Protein AF-A0A924Q0K2-F1 (afdb_monomer_lite)

Structure (mmCIF, N/CA/C/O backbone):
data_AF-A0A924Q0K2-F1
#
_entry.id   AF-A0A924Q0K2-F1
#
loop_
_atom_site.group_PDB
_atom_site.id
_atom_site.type_symbol
_atom_site.label_atom_id
_atom_site.label_alt_id
_atom_site.label_comp_id
_atom_site.label_asym_id
_atom_site.label_entity_id
_atom_site.label_seq_id
_atom_site.pdbx_PDB_ins_code
_atom_site.Cartn_x
_atom_site.Cartn_y
_atom_site.Cartn_z
_atom_site.occupancy
_atom_site.B_iso_or_equiv
_atom_site.auth_seq_id
_atom_site.auth_comp_id
_atom_site.auth_asym_id
_atom_site.auth_atom_id
_atom_site.pdbx_PDB_model_num
ATOM 1 N N . GLN A 1 1 ? 1.606 -8.388 -11.970 1.00 71.94 1 GLN A N 1
ATOM 2 C CA . GLN A 1 1 ? 0.865 -8.889 -10.788 1.00 71.94 1 GLN A CA 1
ATOM 3 C C . GLN A 1 1 ? 1.060 -8.020 -9.538 1.00 71.94 1 GLN A C 1
ATOM 5 O O . GLN A 1 1 ? 0.068 -7.664 -8.919 1.00 71.94 1 GLN A O 1
ATOM 10 N N . ALA A 1 2 ? 2.278 -7.577 -9.195 1.00 78.75 2 ALA A N 1
ATOM 11 C CA . ALA A 1 2 ? 2.516 -6.744 -8.000 1.00 78.75 2 ALA A CA 1
ATOM 12 C C . ALA A 1 2 ? 1.697 -5.429 -7.932 1.00 78.75 2 ALA A C 1
ATOM 14 O O . ALA A 1 2 ? 1.217 -5.064 -6.860 1.00 78.75 2 ALA A O 1
ATOM 15 N N . HIS A 1 3 ? 1.442 -4.758 -9.065 1.00 79.81 3 HIS A N 1
ATOM 16 C CA . HIS A 1 3 ? 0.553 -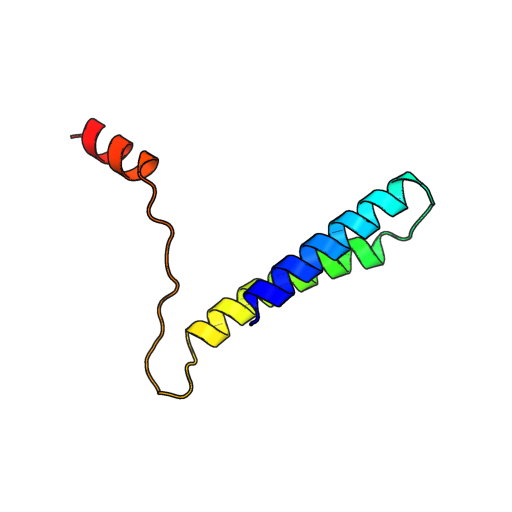3.584 -9.100 1.00 79.81 3 HIS A CA 1
ATOM 17 C C . HIS A 1 3 ? -0.895 -3.901 -8.681 1.00 79.81 3 HIS A C 1
ATOM 19 O O . HIS A 1 3 ? -1.516 -3.088 -8.001 1.00 79.81 3 HIS A O 1
ATOM 25 N N . VAL A 1 4 ? -1.413 -5.087 -9.017 1.00 87.44 4 VAL A N 1
ATOM 26 C CA . VAL A 1 4 ? -2.752 -5.543 -8.599 1.00 87.44 4 VAL A CA 1
ATOM 27 C C . VAL A 1 4 ? -2.770 -5.817 -7.097 1.00 87.44 4 VAL A C 1
ATOM 29 O O . VAL A 1 4 ? -3.682 -5.386 -6.398 1.00 87.44 4 VAL A O 1
ATOM 32 N N . CYS A 1 5 ? -1.726 -6.450 -6.557 1.00 87.31 5 CYS A N 1
ATOM 33 C CA . CYS A 1 5 ? -1.607 -6.631 -5.110 1.00 87.31 5 CYS A CA 1
ATOM 34 C C . CYS A 1 5 ? -1.637 -5.280 -4.377 1.00 87.31 5 CYS A C 1
ATOM 36 O O . CYS A 1 5 ? -2.352 -5.137 -3.388 1.00 87.31 5 CYS A O 1
ATOM 38 N N . ARG A 1 6 ? -0.939 -4.255 -4.897 1.00 89.75 6 ARG A N 1
ATOM 39 C CA . ARG A 1 6 ? -0.951 -2.904 -4.310 1.00 89.75 6 ARG A CA 1
ATOM 40 C C . ARG A 1 6 ? -2.355 -2.293 -4.280 1.00 89.75 6 ARG A C 1
ATOM 42 O O . ARG A 1 6 ? -2.709 -1.678 -3.274 1.00 89.75 6 ARG A O 1
ATOM 49 N N . THR A 1 7 ? -3.164 -2.448 -5.331 1.00 92.06 7 THR A N 1
ATOM 50 C CA . THR A 1 7 ? -4.539 -1.908 -5.331 1.00 92.06 7 THR A CA 1
ATOM 51 C C . THR A 1 7 ? -5.434 -2.632 -4.325 1.00 92.06 7 THR A C 1
ATOM 53 O O . THR A 1 7 ? -6.228 -1.980 -3.642 1.00 92.06 7 THR A O 1
ATOM 56 N N . VAL A 1 8 ? -5.259 -3.947 -4.155 1.00 92.81 8 VAL A N 1
ATOM 57 C CA . VAL A 1 8 ? -5.966 -4.736 -3.134 1.00 92.81 8 VAL A CA 1
ATOM 58 C C . VAL A 1 8 ? -5.567 -4.299 -1.722 1.00 92.81 8 VAL A C 1
ATOM 60 O O . VAL A 1 8 ? -6.454 -4.068 -0.901 1.00 92.81 8 VAL A O 1
ATOM 63 N N . THR A 1 9 ? -4.277 -4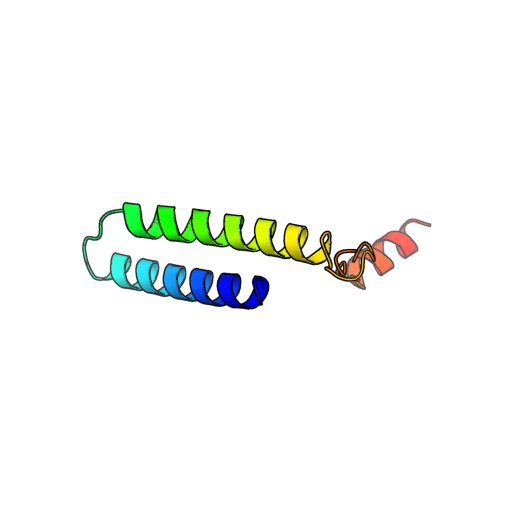.089 -1.446 1.00 92.31 9 THR A N 1
ATOM 64 C CA . THR A 1 9 ? -3.812 -3.577 -0.144 1.00 92.31 9 THR A CA 1
ATOM 65 C C . THR A 1 9 ? -4.386 -2.195 0.161 1.00 92.31 9 THR A C 1
ATOM 67 O O . THR A 1 9 ? -4.881 -1.974 1.261 1.00 92.31 9 THR A O 1
ATOM 70 N N . ARG A 1 10 ? -4.416 -1.278 -0.817 1.00 91.75 10 ARG A N 1
ATOM 71 C CA . ARG A 1 10 ? -5.029 0.054 -0.639 1.00 91.75 10 ARG A CA 1
ATOM 72 C C . ARG A 1 10 ? -6.542 -0.023 -0.415 1.00 91.75 10 ARG A C 1
ATOM 74 O O . ARG A 1 10 ? -7.105 0.819 0.277 1.00 91.75 10 ARG A O 1
ATOM 81 N N . ARG A 1 11 ? -7.221 -1.025 -0.983 1.00 93.94 11 ARG A N 1
ATOM 82 C CA . ARG A 1 11 ? -8.639 -1.292 -0.696 1.00 93.94 11 ARG A CA 1
ATOM 83 C C . ARG A 1 11 ? -8.837 -1.806 0.732 1.00 93.94 11 ARG A C 1
ATOM 85 O O . ARG A 1 11 ? -9.760 -1.345 1.393 1.00 93.94 11 ARG A O 1
ATOM 92 N N . ALA A 1 12 ? -7.972 -2.703 1.205 1.00 91.56 12 ALA A N 1
ATOM 93 C CA . ALA A 1 12 ? -7.994 -3.175 2.588 1.00 91.56 12 ALA A CA 1
ATOM 94 C C . A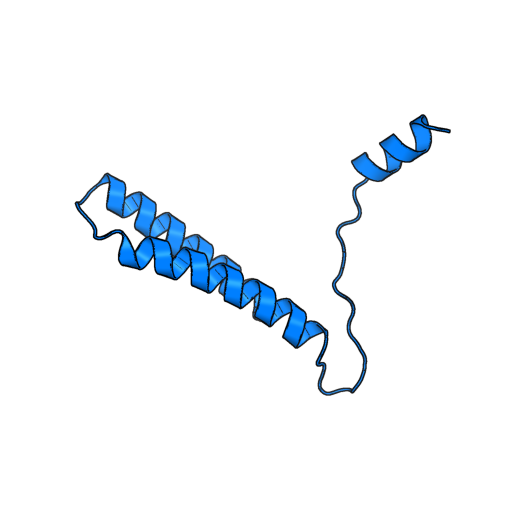LA A 1 12 ? -7.722 -2.034 3.585 1.00 91.56 12 ALA A C 1
ATOM 96 O O . ALA A 1 12 ? -8.428 -1.925 4.579 1.00 91.56 12 ALA A O 1
ATOM 97 N N . GLU A 1 13 ? -6.775 -1.137 3.285 1.00 91.88 13 GLU A N 1
ATOM 98 C CA . GLU A 1 13 ? -6.482 0.049 4.110 1.00 91.88 13 GLU A CA 1
ATOM 99 C C . GLU A 1 13 ? -7.727 0.929 4.281 1.00 91.88 13 GLU A C 1
ATOM 101 O O . GLU A 1 13 ? -8.083 1.278 5.402 1.00 91.88 13 GLU A O 1
ATOM 106 N N . ARG A 1 14 ? -8.459 1.207 3.192 1.00 92.12 14 ARG A N 1
ATOM 107 C CA . ARG A 1 14 ? -9.724 1.960 3.266 1.00 92.12 14 ARG A CA 1
ATOM 108 C C . ARG A 1 14 ? -10.793 1.260 4.105 1.00 92.12 14 ARG A C 1
ATOM 110 O O . ARG A 1 14 ? -11.534 1.939 4.803 1.00 92.12 14 ARG A O 1
ATOM 117 N N . ALA A 1 15 ? -10.878 -0.069 4.039 1.00 91.88 15 ALA A N 1
ATOM 118 C CA . ALA A 1 15 ? -11.822 -0.831 4.855 1.00 91.88 15 ALA A CA 1
ATOM 119 C C . ALA A 1 15 ? -11.473 -0.755 6.352 1.00 91.88 15 ALA A C 1
ATOM 121 O O . ALA A 1 15 ? -12.371 -0.590 7.171 1.00 91.88 15 ALA A O 1
ATOM 122 N N . VAL A 1 16 ? -10.182 -0.805 6.701 1.00 89.19 16 VAL A N 1
ATOM 123 C CA . VAL A 1 16 ? -9.716 -0.631 8.088 1.00 89.19 16 VAL A CA 1
ATOM 124 C C . VAL A 1 16 ? -10.019 0.775 8.599 1.00 89.19 16 VAL A C 1
ATOM 126 O O . VAL A 1 16 ? -10.555 0.902 9.691 1.00 89.19 16 VAL A O 1
ATOM 129 N N . VAL A 1 17 ? -9.772 1.815 7.799 1.00 88.69 17 VAL A N 1
ATOM 130 C CA . VAL A 1 17 ? -10.094 3.206 8.176 1.00 88.69 17 VAL A CA 1
ATOM 131 C C . VAL A 1 17 ? -11.603 3.410 8.361 1.00 88.69 17 VAL A C 1
ATOM 133 O O . VAL A 1 17 ? -12.029 4.091 9.288 1.00 88.69 17 VAL A O 1
ATOM 136 N N . ALA A 1 18 ? -12.432 2.803 7.506 1.00 90.12 18 ALA A N 1
ATOM 137 C CA . ALA A 1 18 ? -13.885 2.854 7.667 1.00 90.12 18 ALA A CA 1
ATOM 138 C C . ALA A 1 18 ? -14.355 2.159 8.958 1.00 90.12 18 ALA A C 1
ATOM 140 O O . ALA A 1 18 ? -15.305 2.623 9.585 1.00 90.12 18 ALA A O 1
ATOM 141 N N . LEU A 1 19 ? -13.684 1.073 9.355 1.00 88.69 19 LEU A N 1
ATOM 142 C CA . LEU A 1 19 ? -13.973 0.342 10.587 1.00 88.69 19 LEU A CA 1
ATOM 143 C C . LEU A 1 19 ? -13.479 1.088 11.839 1.00 88.69 19 LEU A C 1
ATOM 145 O O . LEU A 1 19 ? -14.194 1.124 12.832 1.00 88.69 19 LEU A O 1
ATOM 149 N N . GLU A 1 20 ? -12.314 1.740 11.779 1.00 87.62 20 GLU A N 1
ATOM 150 C CA . GLU A 1 20 ? -11.790 2.618 12.844 1.00 87.62 20 GLU A CA 1
ATOM 151 C C . GLU A 1 20 ? -12.758 3.763 13.191 1.00 87.62 20 GLU A C 1
ATOM 153 O O . GLU A 1 20 ? -12.793 4.227 14.326 1.00 87.62 20 GLU A O 1
ATOM 158 N N . GLY A 1 21 ? -13.570 4.218 12.229 1.00 84.06 21 GLY A N 1
ATOM 159 C CA . GLY A 1 21 ? -14.616 5.215 12.477 1.00 84.06 21 GLY A CA 1
ATOM 160 C C . GLY A 1 21 ? -15.838 4.681 13.235 1.00 84.06 21 GLY A C 1
ATOM 161 O O . GLY A 1 21 ? -16.657 5.478 13.687 1.00 84.06 21 GLY A O 1
ATOM 162 N N . GLN A 1 22 ? -15.985 3.359 13.350 1.00 86.88 22 GLN A N 1
ATOM 163 C CA . GLN A 1 22 ? -17.123 2.693 13.995 1.00 86.88 22 GLN A CA 1
ATOM 164 C C . GLN A 1 22 ? -16.739 2.019 15.314 1.00 86.88 22 GLN A C 1
ATOM 166 O O . GLN A 1 22 ? -17.582 1.915 16.201 1.00 86.88 22 GLN A O 1
ATOM 171 N N . ASP A 1 23 ? -15.490 1.567 15.447 1.00 83.19 23 ASP A N 1
ATOM 172 C CA . ASP A 1 23 ? -15.020 0.809 16.601 1.00 83.19 23 ASP A CA 1
ATOM 173 C C . ASP A 1 23 ? -13.579 1.182 16.974 1.00 83.19 23 ASP A C 1
ATOM 175 O O . ASP A 1 23 ? -12.792 1.633 16.136 1.00 83.19 23 ASP A O 1
ATOM 179 N N . THR A 1 24 ? -13.201 0.977 18.237 1.00 80.00 24 THR A N 1
ATOM 180 C CA . THR A 1 24 ? -11.840 1.314 18.689 1.00 80.00 24 THR A CA 1
ATOM 181 C C . THR A 1 24 ? -10.860 0.238 18.231 1.00 80.00 24 THR A C 1
ATOM 183 O O . THR A 1 24 ? -10.711 -0.804 18.872 1.00 80.00 24 THR A O 1
ATOM 186 N N . LEU A 1 25 ? -10.158 0.487 17.126 1.00 82.19 25 LEU A N 1
ATOM 187 C CA . LEU A 1 25 ? -9.083 -0.380 16.649 1.00 82.19 25 LEU A CA 1
ATOM 188 C C . LEU A 1 25 ? -7.701 0.091 17.102 1.00 82.19 25 LEU A C 1
ATOM 190 O O . LEU A 1 25 ? -7.445 1.261 17.368 1.00 82.19 25 LEU A O 1
ATOM 194 N N . LYS A 1 26 ? -6.776 -0.869 17.161 1.00 85.56 26 LYS A N 1
ATOM 195 C CA . LY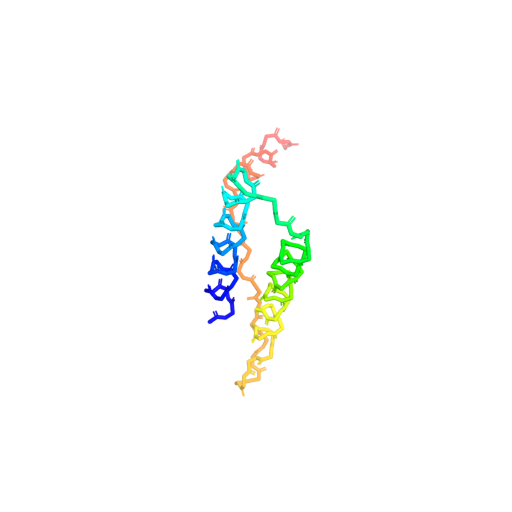S A 1 26 ? -5.345 -0.590 17.309 1.00 85.56 26 LYS A CA 1
ATOM 196 C C . LYS A 1 26 ? -4.823 0.013 16.005 1.00 85.56 26 LYS A C 1
ATOM 198 O O . LYS A 1 26 ? -5.160 -0.496 14.948 1.00 85.56 26 LYS A O 1
ATOM 203 N N . ASP A 1 27 ? -3.906 0.976 16.075 1.00 84.19 27 ASP A N 1
ATOM 204 C CA . ASP A 1 27 ? -3.281 1.597 14.890 1.00 84.19 27 ASP A CA 1
ATOM 205 C C . ASP A 1 27 ? -2.404 0.642 14.051 1.00 84.19 27 ASP A C 1
ATOM 207 O O . ASP A 1 27 ? -2.046 0.931 12.905 1.00 84.19 27 ASP A O 1
ATOM 211 N N . THR A 1 28 ? -2.003 -0.497 14.621 1.00 88.75 28 THR A N 1
ATOM 212 C CA . THR A 1 28 ? -1.045 -1.439 14.020 1.00 88.75 28 THR A CA 1
ATOM 213 C C . THR A 1 28 ? -1.447 -1.948 12.623 1.00 88.75 28 THR A C 1
ATOM 215 O O . THR A 1 28 ? -0.593 -1.929 11.733 1.00 88.75 28 THR A O 1
ATOM 218 N N . PRO A 1 29 ? -2.701 -2.376 12.357 1.00 86.50 29 PRO A N 1
ATOM 219 C CA . PRO A 1 29 ? -3.115 -2.864 11.042 1.00 86.50 29 PRO A CA 1
ATOM 220 C C . PRO A 1 29 ? -3.070 -1.772 9.969 1.00 86.50 29 PRO A C 1
ATOM 222 O O . PRO A 1 29 ? -2.620 -2.035 8.853 1.00 86.50 29 PRO A O 1
ATOM 225 N N . ARG A 1 30 ? -3.462 -0.535 10.304 1.00 87.44 30 ARG A N 1
ATOM 226 C CA . ARG A 1 30 ? -3.388 0.613 9.389 1.00 87.44 30 ARG A CA 1
ATOM 227 C C . ARG A 1 30 ? -1.943 0.917 8.999 1.00 87.44 30 ARG A C 1
ATOM 229 O O . ARG A 1 30 ? -1.634 1.020 7.812 1.00 87.44 30 ARG A O 1
ATOM 236 N N . GLN A 1 31 ? -1.039 0.987 9.978 1.00 90.88 31 GLN A N 1
ATOM 237 C CA . GLN A 1 31 ? 0.390 1.209 9.727 1.00 90.88 31 GLN A CA 1
ATOM 238 C C . GLN A 1 31 ? 1.007 0.088 8.878 1.00 90.88 31 GLN A C 1
ATOM 240 O O . GLN A 1 31 ? 1.780 0.360 7.957 1.00 90.88 31 GLN A O 1
ATOM 245 N N . TYR A 1 32 ? 0.636 -1.167 9.143 1.00 91.81 32 TYR A N 1
ATOM 246 C CA . TYR A 1 32 ? 1.107 -2.312 8.369 1.00 91.81 32 TYR A CA 1
ATOM 247 C C . TYR A 1 32 ? 0.648 -2.253 6.906 1.00 91.81 32 TYR A C 1
ATOM 249 O O . TYR A 1 32 ? 1.472 -2.390 6.002 1.00 91.81 32 TYR A O 1
ATOM 257 N N . LEU A 1 33 ? -0.642 -2.004 6.652 1.00 90.94 33 LEU A N 1
ATOM 258 C CA . LEU A 1 33 ? -1.192 -1.925 5.292 1.00 90.94 33 LEU A CA 1
ATOM 259 C C . LEU A 1 33 ? -0.559 -0.787 4.486 1.00 90.94 33 LEU A C 1
ATOM 261 O O . LEU A 1 33 ? -0.245 -0.963 3.303 1.00 90.94 33 LEU A O 1
ATOM 265 N N . ASN A 1 34 ? -0.295 0.340 5.145 1.00 92.12 34 ASN A N 1
ATOM 266 C CA . ASN A 1 34 ? 0.412 1.461 4.551 1.00 92.12 34 ASN A CA 1
ATOM 267 C C . ASN A 1 34 ? 1.807 1.033 4.055 1.00 92.12 34 ASN A C 1
ATOM 269 O O . ASN A 1 34 ? 2.099 1.140 2.861 1.00 92.12 34 ASN A O 1
ATOM 273 N N . ARG A 1 35 ? 2.619 0.413 4.922 1.00 93.31 35 ARG A N 1
ATOM 274 C CA . ARG A 1 35 ? 3.974 -0.053 4.571 1.00 93.31 35 ARG A CA 1
ATOM 275 C C . ARG A 1 35 ? 3.980 -1.185 3.553 1.00 93.31 35 ARG A C 1
ATOM 277 O O . ARG A 1 35 ? 4.792 -1.170 2.628 1.00 93.31 35 ARG A O 1
ATOM 284 N N . LEU A 1 36 ? 3.050 -2.130 3.667 1.00 91.62 36 LEU A N 1
ATOM 285 C CA . LEU A 1 36 ? 2.901 -3.229 2.715 1.00 91.62 36 LEU A CA 1
ATOM 286 C C . LEU A 1 36 ? 2.643 -2.699 1.306 1.00 91.62 36 LEU A C 1
ATOM 288 O O . LEU A 1 36 ? 3.225 -3.175 0.333 1.00 91.62 36 LEU A O 1
ATOM 292 N N . SER A 1 37 ? 1.786 -1.691 1.181 1.00 90.56 37 SER A N 1
ATOM 293 C CA . SER A 1 37 ? 1.472 -1.137 -0.127 1.00 90.56 37 SER A CA 1
ATOM 294 C C . SER A 1 37 ? 2.684 -0.470 -0.791 1.00 90.56 37 SER A C 1
ATOM 296 O O . SER A 1 37 ? 2.823 -0.556 -2.015 1.00 90.56 37 SER A O 1
ATOM 298 N N . ASP A 1 38 ? 3.575 0.152 -0.013 1.00 91.12 38 ASP A N 1
ATOM 299 C CA . ASP A 1 38 ? 4.828 0.743 -0.499 1.00 91.12 38 ASP A CA 1
ATOM 300 C C . ASP A 1 38 ? 5.829 -0.333 -0.912 1.00 91.12 38 ASP A C 1
ATOM 302 O O . ASP A 1 38 ? 6.398 -0.254 -2.003 1.00 91.12 38 ASP A O 1
ATOM 306 N N . LEU A 1 39 ? 5.957 -1.399 -0.118 1.00 91.88 39 LEU A N 1
ATOM 307 C CA . LEU A 1 39 ? 6.751 -2.568 -0.490 1.00 91.88 39 LEU A CA 1
ATOM 308 C C . LEU A 1 39 ? 6.271 -3.165 -1.820 1.00 91.88 39 LEU A C 1
ATOM 310 O O . LEU A 1 39 ? 7.084 -3.442 -2.696 1.00 91.88 39 LEU A O 1
ATOM 314 N N . LEU A 1 40 ? 4.958 -3.303 -2.020 1.00 90.81 40 LEU A N 1
ATOM 315 C CA . LEU A 1 40 ? 4.393 -3.824 -3.269 1.00 90.81 40 LEU A CA 1
ATOM 316 C C . LEU A 1 40 ? 4.674 -2.918 -4.478 1.00 90.81 40 LEU A C 1
ATOM 318 O O . LEU A 1 40 ? 4.805 -3.419 -5.593 1.00 90.81 40 LEU A O 1
ATOM 322 N N . PHE A 1 41 ? 4.803 -1.602 -4.277 1.00 89.56 41 PHE A N 1
ATOM 323 C CA . PHE A 1 41 ? 5.241 -0.684 -5.333 1.00 89.56 41 PHE A CA 1
ATOM 324 C C . PHE A 1 41 ? 6.713 -0.890 -5.690 1.00 89.56 41 PHE A C 1
ATOM 326 O O . PHE A 1 41 ? 7.043 -0.995 -6.870 1.00 89.56 41 PHE A O 1
ATOM 333 N N . VAL A 1 42 ? 7.587 -0.996 -4.686 1.00 90.19 42 VAL A N 1
ATOM 334 C CA . VAL A 1 42 ? 9.015 -1.273 -4.901 1.00 90.19 42 VAL A CA 1
ATOM 335 C C . VAL A 1 42 ? 9.193 -2.620 -5.598 1.00 90.19 42 VAL A C 1
ATOM 337 O O . VAL A 1 42 ? 9.886 -2.695 -6.609 1.00 90.19 42 VAL A O 1
ATOM 340 N N . LEU A 1 43 ? 8.503 -3.660 -5.127 1.00 88.62 43 LEU A N 1
ATOM 341 C CA . LEU A 1 43 ? 8.520 -4.985 -5.742 1.00 88.62 43 LEU A CA 1
ATOM 342 C C . LEU A 1 43 ? 8.038 -4.953 -7.192 1.00 88.62 43 LEU A C 1
ATOM 344 O O . LEU A 1 43 ? 8.639 -5.610 -8.032 1.00 88.62 43 LEU A O 1
ATOM 348 N N . ALA A 1 44 ? 7.003 -4.172 -7.517 1.00 87.75 44 ALA A N 1
ATOM 349 C CA . ALA A 1 44 ? 6.550 -4.038 -8.899 1.00 87.75 44 ALA A CA 1
ATOM 350 C C . ALA A 1 44 ? 7.648 -3.481 -9.820 1.00 87.75 44 ALA A C 1
ATOM 352 O O . ALA A 1 44 ? 7.875 -4.036 -10.892 1.00 87.75 44 ALA A O 1
ATOM 353 N N . ARG A 1 45 ? 8.382 -2.457 -9.370 1.00 87.12 45 ARG A N 1
ATOM 354 C CA . ARG A 1 45 ? 9.499 -1.867 -10.128 1.00 87.12 45 ARG A CA 1
ATOM 355 C C . ARG A 1 45 ? 10.697 -2.807 -10.233 1.00 87.12 45 ARG A C 1
ATOM 357 O O . ARG A 1 45 ? 11.302 -2.926 -11.292 1.00 87.12 45 ARG A O 1
ATOM 364 N N . VAL A 1 46 ? 11.033 -3.508 -9.149 1.00 87.00 46 VAL A N 1
ATOM 365 C CA . VAL A 1 46 ? 12.111 -4.510 -9.146 1.00 87.00 46 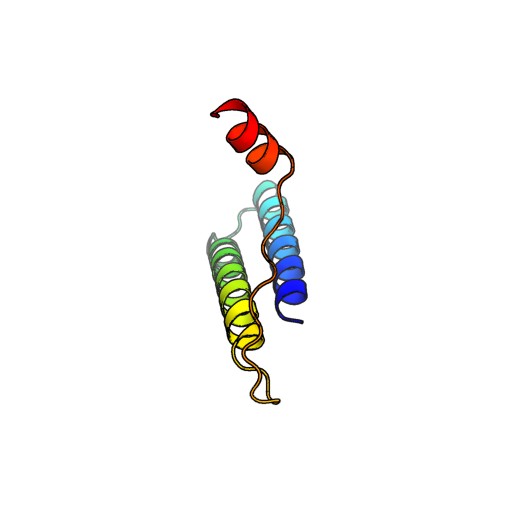VAL A CA 1
ATOM 366 C C . VAL A 1 46 ? 11.781 -5.640 -10.122 1.00 87.00 46 VAL A C 1
ATOM 368 O O . VAL A 1 46 ? 12.609 -5.976 -10.960 1.00 87.00 46 VAL A O 1
ATOM 371 N N . LEU A 1 47 ? 10.558 -6.170 -10.087 1.00 84.50 47 LEU A N 1
ATOM 372 C CA . LEU A 1 47 ? 10.115 -7.214 -11.015 1.00 84.50 47 LEU A CA 1
ATOM 373 C C . LEU A 1 47 ? 10.087 -6.736 -12.474 1.00 84.50 47 LEU A C 1
ATOM 375 O O . LEU A 1 47 ? 10.389 -7.520 -13.369 1.00 84.50 47 LEU A O 1
ATOM 379 N N . ASN A 1 48 ? 9.764 -5.464 -12.726 1.00 82.75 48 ASN A N 1
ATOM 380 C CA . ASN A 1 48 ? 9.847 -4.890 -14.071 1.00 82.75 48 ASN A CA 1
ATOM 381 C C . ASN A 1 48 ? 11.293 -4.799 -14.579 1.00 82.75 48 ASN A C 1
ATOM 383 O O . ASN A 1 48 ? 11.527 -5.056 -15.759 1.00 82.75 48 ASN A O 1
ATOM 387 N N . ARG A 1 49 ? 12.256 -4.487 -13.699 1.00 81.00 49 ARG A N 1
ATOM 388 C CA . ARG A 1 49 ? 13.685 -4.426 -14.045 1.00 81.00 49 ARG A CA 1
ATOM 389 C C . ARG A 1 49 ? 14.316 -5.804 -14.244 1.00 81.00 49 ARG A C 1
ATOM 391 O O . ARG A 1 49 ? 15.106 -5.968 -15.166 1.00 81.00 49 ARG A O 1
ATOM 398 N N . TYR A 1 50 ? 13.976 -6.782 -13.404 1.00 76.75 50 TYR A N 1
ATOM 399 C CA . TYR A 1 50 ? 14.522 -8.145 -13.451 1.00 76.75 50 TYR A CA 1
ATOM 400 C C . TYR A 1 50 ? 13.621 -9.093 -14.251 1.00 76.75 50 TYR A C 1
ATOM 402 O O . TYR A 1 50 ? 13.123 -10.091 -13.721 1.00 76.75 50 TYR A O 1
ATOM 410 N N . ARG A 1 51 ? 13.396 -8.801 -15.538 1.00 69.69 51 ARG A N 1
ATOM 411 C CA . ARG A 1 51 ? 12.709 -9.767 -16.407 1.00 69.69 51 ARG A CA 1
ATOM 412 C C . ARG A 1 51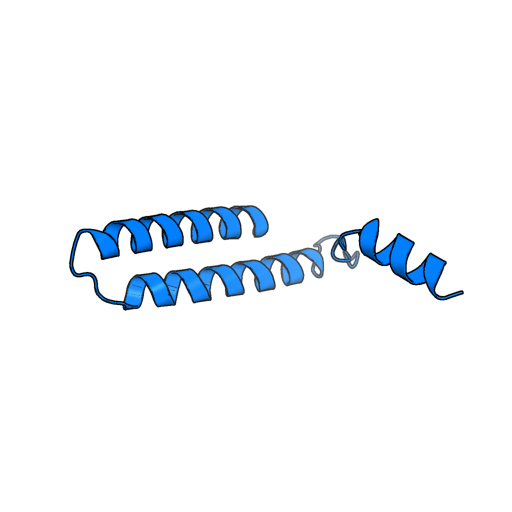 ? 13.607 -10.978 -16.649 1.00 69.69 51 ARG A C 1
ATOM 414 O O . ARG A 1 51 ? 14.791 -10.840 -16.935 1.00 69.69 51 ARG A O 1
ATOM 421 N N . THR A 1 52 ? 13.018 -12.169 -16.578 1.00 66.19 52 THR A N 1
ATOM 422 C CA . THR A 1 52 ? 13.701 -13.463 -16.764 1.00 66.19 52 THR A CA 1
ATOM 423 C C . THR A 1 52 ? 14.293 -13.639 -18.172 1.00 66.19 52 THR A C 1
ATOM 425 O O . THR A 1 52 ? 15.166 -14.471 -18.366 1.00 66.19 52 THR A O 1
ATOM 428 N N . ASP A 1 53 ? 13.853 -12.819 -19.130 1.00 71.12 53 ASP A N 1
ATOM 429 C CA . ASP A 1 53 ? 14.330 -12.741 -20.520 1.00 71.12 53 ASP A CA 1
ATOM 430 C C . ASP A 1 53 ? 15.615 -11.891 -20.687 1.00 71.12 53 ASP A C 1
ATOM 432 O O . ASP A 1 53 ? 16.087 -11.638 -21.787 1.00 71.12 53 ASP A O 1
ATOM 436 N N . GLY A 1 54 ? 16.192 -11.358 -19.602 1.00 62.88 54 GLY A N 1
ATOM 437 C CA . GLY A 1 54 ? 17.420 -10.548 -19.664 1.00 62.88 54 GLY A CA 1
ATOM 438 C C . GLY A 1 54 ? 17.236 -9.137 -20.243 1.00 62.88 54 GLY A C 1
ATOM 439 O O . GLY A 1 54 ? 18.140 -8.308 -20.146 1.00 62.88 54 GLY A O 1
ATOM 440 N N . THR A 1 55 ? 16.058 -8.813 -20.780 1.00 66.19 55 THR A N 1
ATOM 441 C CA . THR A 1 55 ? 15.697 -7.446 -21.166 1.00 66.19 55 THR A CA 1
ATOM 442 C C . THR A 1 55 ? 15.467 -6.587 -19.922 1.00 66.19 55 THR A C 1
ATOM 444 O O . THR A 1 55 ? 14.641 -6.937 -19.074 1.00 66.19 55 THR A O 1
ATOM 447 N N . VAL A 1 56 ? 16.115 -5.425 -19.835 1.00 63.47 56 VAL A N 1
ATOM 448 C CA . VAL A 1 56 ? 15.754 -4.412 -18.835 1.00 63.47 56 VAL A CA 1
ATOM 449 C C . VAL A 1 56 ? 14.421 -3.797 -19.258 1.00 63.47 56 VAL A C 1
ATOM 451 O O . VAL A 1 56 ? 14.355 -3.040 -20.225 1.00 63.47 56 VAL A O 1
ATOM 454 N N . GLY A 1 57 ? 13.340 -4.154 -18.566 1.00 65.75 57 GLY A N 1
ATOM 455 C CA . GLY A 1 57 ? 12.059 -3.476 -18.730 1.00 65.75 57 GLY A CA 1
ATOM 456 C C . GLY A 1 57 ? 12.108 -2.120 -18.034 1.00 65.75 57 GLY A C 1
ATOM 457 O O . GLY A 1 57 ? 12.316 -2.067 -16.822 1.00 65.75 57 GLY A O 1
ATOM 458 N N . ASP A 1 58 ? 11.924 -1.032 -18.783 1.00 72.75 58 ASP A N 1
ATOM 459 C CA . ASP A 1 58 ? 11.725 0.290 -18.184 1.00 72.75 58 ASP A CA 1
ATOM 460 C C . ASP A 1 58 ? 10.289 0.432 -17.655 1.00 72.75 58 ASP A C 1
ATOM 462 O O . ASP A 1 58 ? 9.345 -0.185 -18.168 1.00 72.75 58 ASP A O 1
ATOM 466 N N . ASP A 1 59 ? 10.123 1.234 -16.607 1.00 78.00 59 ASP A N 1
ATOM 467 C CA . ASP A 1 59 ? 8.806 1.551 -16.066 1.00 78.00 59 ASP A CA 1
ATOM 468 C C . ASP A 1 59 ? 8.081 2.488 -17.051 1.00 78.00 59 ASP A C 1
ATOM 470 O O . ASP A 1 59 ? 8.634 3.476 -17.529 1.00 78.00 59 ASP A O 1
ATOM 474 N N . THR A 1 60 ? 6.817 2.201 -17.376 1.00 80.62 60 THR A N 1
ATOM 475 C CA . THR A 1 60 ? 6.036 3.083 -18.256 1.00 80.62 60 THR A CA 1
ATOM 476 C C . THR A 1 60 ? 5.658 4.361 -17.509 1.00 80.62 60 THR A C 1
ATOM 478 O O . THR A 1 60 ? 4.781 4.349 -16.642 1.00 80.62 60 THR A O 1
ATOM 481 N N . TYR A 1 61 ? 6.312 5.471 -17.848 1.00 82.88 61 TYR A N 1
ATOM 482 C CA . TYR A 1 61 ? 6.000 6.785 -17.289 1.00 82.88 61 TYR A CA 1
ATOM 483 C C . TYR A 1 61 ? 4.693 7.342 -17.853 1.00 82.88 61 TYR A C 1
ATOM 485 O O . TYR A 1 61 ? 4.350 7.150 -19.022 1.00 82.88 61 TYR A O 1
ATOM 493 N N . TRP A 1 62 ? 3.962 8.068 -17.009 1.00 85.00 62 TRP A N 1
ATOM 494 C CA . TRP A 1 62 ? 2.753 8.761 -17.429 1.00 85.00 62 TRP A CA 1
ATOM 495 C C . TRP A 1 62 ? 3.100 9.953 -18.328 1.00 85.00 62 TRP A C 1
ATOM 497 O O . TRP A 1 62 ? 3.900 10.808 -17.949 1.00 85.00 62 TRP A O 1
ATOM 507 N N . LYS A 1 63 ? 2.477 10.023 -19.510 1.00 84.31 63 LYS A N 1
ATOM 508 C CA . LYS A 1 63 ? 2.598 11.160 -20.429 1.00 84.31 63 LYS A CA 1
ATOM 509 C C . LYS A 1 63 ? 1.482 12.159 -20.132 1.00 84.31 63 LYS A C 1
ATOM 511 O O . LYS A 1 63 ? 0.321 11.895 -20.424 1.00 84.31 63 LYS A O 1
ATOM 516 N N . SER A 1 64 ? 1.838 13.282 -19.516 1.00 84.44 64 SER A N 1
ATOM 517 C CA . SER A 1 64 ? 0.897 14.353 -19.189 1.00 84.44 64 SER A CA 1
ATOM 518 C C . SER A 1 64 ? 0.763 15.344 -20.335 1.00 84.44 64 SER A C 1
ATOM 520 O O . SER A 1 64 ? 1.729 16.036 -20.650 1.00 84.44 64 SER A O 1
ATOM 522 N N . GLU A 1 65 ? -0.441 15.507 -20.879 1.00 84.31 65 GLU A N 1
ATOM 523 C CA . GLU A 1 65 ? -0.727 16.615 -21.804 1.00 84.31 65 GLU A CA 1
ATOM 524 C C . GLU A 1 65 ? -0.525 17.978 -21.132 1.00 84.31 65 GLU A C 1
ATOM 526 O O . GLU A 1 65 ? -0.041 18.913 -21.755 1.00 84.31 65 GLU A O 1
ATOM 531 N N . ARG A 1 66 ? -0.804 18.072 -19.827 1.00 81.81 66 ARG A N 1
ATOM 532 C CA . ARG A 1 66 ? -0.676 19.317 -19.062 1.00 81.81 66 ARG A CA 1
ATOM 533 C C . ARG A 1 66 ? 0.779 19.735 -18.829 1.00 81.81 66 ARG A C 1
ATOM 535 O O . ARG A 1 66 ? 1.069 20.926 -18.813 1.00 81.81 66 ARG A O 1
ATOM 542 N N . LEU A 1 67 ? 1.690 18.776 -18.626 1.00 78.00 67 LEU A N 1
ATOM 543 C CA . LEU A 1 67 ? 3.129 19.081 -18.561 1.00 78.00 67 LEU A CA 1
ATOM 544 C C . LEU A 1 67 ? 3.686 19.401 -19.950 1.00 78.00 67 LEU A C 1
ATOM 546 O O . LEU A 1 67 ? 4.554 20.259 -20.055 1.00 78.00 67 LEU A O 1
ATOM 550 N N . ALA A 1 68 ? 3.172 18.754 -21.001 1.00 79.12 68 ALA A N 1
ATOM 551 C CA . ALA A 1 68 ? 3.566 19.050 -22.374 1.00 79.12 68 ALA A CA 1
ATOM 552 C C . ALA A 1 68 ? 3.154 20.475 -22.785 1.00 79.12 68 ALA A C 1
ATOM 554 O O . ALA A 1 68 ? 3.990 21.233 -23.263 1.00 79.12 68 ALA A O 1
ATOM 555 N N . SER A 1 69 ? 1.912 20.883 -22.502 1.00 77.38 69 SER A N 1
ATOM 556 C CA . SER A 1 69 ? 1.417 22.226 -22.833 1.00 77.38 69 SER A CA 1
ATOM 557 C C . SER A 1 69 ? 2.123 23.345 -22.065 1.00 77.38 69 SER A C 1
ATOM 559 O O . SER A 1 69 ? 2.251 24.446 -22.583 1.00 77.38 69 SER A O 1
ATOM 561 N N . ALA A 1 70 ? 2.563 23.085 -20.827 1.00 75.31 70 ALA A N 1
ATOM 562 C CA . ALA A 1 70 ? 3.282 24.060 -20.003 1.00 75.31 70 ALA A CA 1
ATOM 563 C C . ALA A 1 70 ? 4.741 24.273 -20.450 1.00 75.31 70 ALA A C 1
ATOM 565 O O . ALA A 1 70 ? 5.297 25.336 -20.199 1.00 75.31 70 ALA A O 1
ATOM 566 N N . ALA A 1 71 ? 5.355 23.275 -21.093 1.00 73.25 71 ALA A N 1
ATOM 567 C CA . ALA A 1 71 ? 6.676 23.415 -21.704 1.00 73.25 71 ALA A CA 1
ATOM 568 C C . ALA A 1 71 ? 6.607 24.218 -23.015 1.00 73.25 71 ALA A C 1
ATOM 570 O O . ALA A 1 71 ? 7.481 25.032 -23.268 1.00 73.25 71 ALA A O 1
ATOM 571 N N . ASP A 1 72 ? 5.531 24.036 -23.786 1.00 71.88 72 ASP A N 1
ATOM 572 C CA . ASP A 1 72 ? 5.296 24.693 -25.083 1.00 71.88 72 ASP A CA 1
ATOM 573 C C . ASP A 1 72 ? 4.868 26.171 -24.958 1.00 71.88 72 ASP A C 1
ATOM 575 O O . ASP A 1 72 ? 4.941 26.931 -25.910 1.00 71.88 72 ASP A O 1
ATOM 579 N N . THR A 1 73 ? 4.403 26.596 -23.776 1.00 70.00 73 THR A N 1
ATOM 580 C CA . THR A 1 73 ? 4.087 28.011 -23.475 1.00 70.00 73 THR A CA 1
ATOM 581 C C . THR A 1 73 ? 5.257 28.781 -22.858 1.00 70.00 73 THR A C 1
ATOM 583 O O . THR A 1 73 ? 5.125 29.979 -22.608 1.00 70.00 73 THR A O 1
ATOM 586 N N . ALA A 1 74 ? 6.363 28.097 -22.553 1.00 58.75 74 ALA A N 1
ATOM 587 C CA . ALA A 1 74 ? 7.565 28.683 -21.962 1.00 58.75 74 ALA A CA 1
ATOM 588 C C . ALA A 1 74 ? 8.677 28.971 -22.994 1.00 58.75 74 ALA A C 1
ATOM 590 O O . ALA A 1 74 ? 9.705 29.528 -22.603 1.00 58.75 74 ALA A O 1
ATOM 591 N N . ASP A 1 75 ? 8.455 28.607 -24.261 1.00 47.97 75 ASP A N 1
ATOM 592 C CA . ASP A 1 75 ? 9.245 28.962 -25.454 1.00 47.97 75 ASP A CA 1
ATOM 593 C C . ASP A 1 75 ? 8.527 30.081 -26.240 1.00 47.97 75 ASP A C 1
ATOM 595 O O . ASP A 1 75 ? 9.217 30.944 -26.832 1.00 47.97 75 ASP A O 1
#

Sequence (75 aa):
QAHVCRTVTRRAERAVVALEGQDTLKDTPRQYLNRLSDLLFVLARVLNRYRTDGTVGDDTYWKSERLASAADTAD

pLDDT: mean 82.93, std 9.44, range [47.97, 93.94]

Secondary structure (DSSP, 8-state):
-HHHHHHHHHHHHHHHHHHHTTS---SHHHHHHHHHHHHHHHHHHHHHHS-TTS--PPP-----HHHHHHHHT--

Radius of gyration: 18.33 Å; chains: 1; bounding box: 34×42×44 Å

Foldseek 3Di:
DLVVVLVVLVVVLVVVVVVVVVDPDDCVSNVVSVVVSVVSVVVVQVCQQDDPVPDGRDDDDDDDPVVVVVVVVVD